Protein AF-Q46208-F1 (afdb_monomer)

Foldseek 3Di:
DPQFDDDPPDTDDDPLSCCCPVVVNNVVSVVVVVVCCCCVVPVVVVVVLQVQLVVCCVPPVDHSVVSSVVVVVVVCVQPVVDPVSVVVVCVVVVVVVVVVVVVVVVVVCVVPVVCVVVVVVCVVVVD

pLDDT: mean 87.68, std 10.66, range [52.97, 97.81]

Structure (mmCIF, N/CA/C/O backbone):
data_AF-Q46208-F1
#
_entry.id   AF-Q46208-F1
#
loop_
_atom_site.group_PDB
_atom_site.id
_atom_site.type_symbol
_atom_site.label_atom_id
_atom_site.label_alt_id
_atom_site.label_comp_id
_atom_site.label_asym_id
_atom_site.label_entity_id
_atom_site.label_seq_id
_atom_site.pdbx_PDB_ins_code
_atom_site.Cartn_x
_atom_site.Cartn_y
_atom_site.Cartn_z
_atom_site.occupancy
_atom_site.B_iso_or_equiv
_atom_site.auth_seq_id
_atom_site.auth_comp_id
_atom_site.auth_asym_id
_atom_site.auth_atom_id
_atom_site.pdbx_PDB_model_num
ATOM 1 N N . GLN A 1 1 ? -17.034 -15.768 14.689 1.00 52.97 1 GLN A N 1
ATOM 2 C CA . GLN A 1 1 ? -18.199 -14.846 14.733 1.00 52.97 1 GLN A CA 1
ATOM 3 C C . GLN A 1 1 ? -18.668 -14.503 16.162 1.00 52.97 1 GLN A C 1
ATOM 5 O O . GLN A 1 1 ? -19.496 -13.618 16.311 1.00 52.97 1 GLN A O 1
ATOM 10 N N . ILE A 1 2 ? -18.102 -15.138 17.202 1.00 53.84 2 ILE A N 1
ATOM 11 C CA . ILE A 1 2 ? -18.644 -15.225 18.575 1.00 53.84 2 ILE A CA 1
ATOM 12 C C . ILE A 1 2 ? -18.469 -13.940 19.425 1.00 53.84 2 ILE A C 1
ATOM 14 O O . ILE A 1 2 ? -19.204 -13.743 20.381 1.00 53.84 2 ILE A O 1
ATOM 18 N N . TYR A 1 3 ? -17.572 -13.014 19.056 1.00 58.44 3 TYR A N 1
ATOM 19 C CA . TYR A 1 3 ? -17.302 -11.790 19.844 1.00 58.44 3 TYR A CA 1
ATOM 20 C C . TYR A 1 3 ? -17.573 -10.475 19.094 1.00 58.44 3 TYR A C 1
ATOM 22 O O . TYR A 1 3 ? -17.121 -9.408 19.513 1.00 58.44 3 TYR A O 1
ATOM 30 N N . LYS A 1 4 ? -18.296 -10.533 17.969 1.00 62.75 4 LYS A N 1
ATOM 31 C CA . LYS A 1 4 ? -18.734 -9.325 17.259 1.00 62.75 4 LYS A CA 1
ATOM 32 C C . LYS A 1 4 ? -19.911 -8.704 18.012 1.00 62.75 4 LYS A C 1
ATOM 34 O O . LYS A 1 4 ? -20.883 -9.389 18.310 1.00 62.75 4 LYS A O 1
ATOM 39 N N . THR A 1 5 ? -19.830 -7.412 18.308 1.00 67.31 5 THR A N 1
ATOM 40 C CA . THR A 1 5 ? -20.936 -6.652 18.903 1.00 67.31 5 THR A CA 1
ATOM 41 C C . THR A 1 5 ? -21.677 -5.935 17.786 1.00 67.31 5 THR A C 1
ATOM 43 O O . THR A 1 5 ? -21.048 -5.326 16.918 1.00 67.31 5 THR A O 1
ATOM 46 N N . LYS A 1 6 ? -23.006 -6.043 17.781 1.00 64.31 6 LYS A N 1
ATOM 47 C CA . LYS A 1 6 ? -23.853 -5.347 16.813 1.00 64.31 6 LYS A CA 1
ATOM 48 C C . LYS A 1 6 ? -23.819 -3.849 17.137 1.00 64.31 6 LYS A C 1
ATOM 50 O O . LYS A 1 6 ? -24.152 -3.462 18.253 1.00 64.31 6 LYS A O 1
ATOM 55 N N . ASP A 1 7 ? -23.353 -3.046 16.192 1.00 62.47 7 ASP A N 1
ATOM 56 C CA . ASP A 1 7 ? -23.438 -1.585 16.193 1.00 62.47 7 ASP A CA 1
ATOM 57 C C . ASP A 1 7 ? -24.533 -1.166 15.195 1.00 62.47 7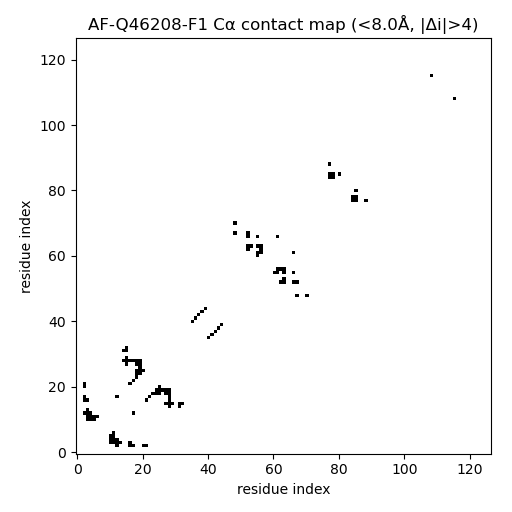 ASP A C 1
ATOM 59 O O . ASP A 1 7 ? -24.960 -1.988 14.380 1.00 62.47 7 ASP A O 1
ATOM 63 N N . LYS A 1 8 ? -25.025 0.076 15.280 1.00 58.12 8 LYS A N 1
ATOM 64 C CA . LYS A 1 8 ? -26.271 0.524 14.615 1.00 58.12 8 LYS A CA 1
ATOM 65 C C . LYS A 1 8 ? -26.385 0.134 13.132 1.00 58.12 8 LYS A C 1
ATOM 67 O O . LYS A 1 8 ? -27.452 -0.315 12.733 1.00 58.12 8 LYS A O 1
ATOM 72 N N . ASP A 1 9 ? -25.289 0.211 12.376 1.00 58.75 9 ASP A N 1
ATOM 73 C CA . ASP A 1 9 ? -25.245 -0.124 10.942 1.00 58.75 9 ASP A CA 1
ATOM 74 C C . ASP A 1 9 ? -24.172 -1.173 10.577 1.00 58.75 9 ASP A C 1
ATOM 76 O O . ASP A 1 9 ? -23.970 -1.490 9.405 1.00 58.75 9 ASP A O 1
ATOM 80 N N . SER A 1 10 ? -23.428 -1.718 11.550 1.00 58.94 10 SER A N 1
ATOM 81 C CA . SER A 1 10 ? -22.293 -2.614 11.269 1.00 58.94 10 SER A CA 1
ATOM 82 C C . SER A 1 10 ? -21.928 -3.506 12.461 1.00 58.94 10 SER A C 1
ATOM 84 O O . SER A 1 10 ? -22.319 -3.267 13.597 1.00 58.94 10 SER A O 1
ATOM 86 N N . PHE A 1 11 ? -21.176 -4.581 12.224 1.00 64.44 11 PHE A N 1
ATOM 87 C CA . PHE A 1 11 ? -20.640 -5.406 13.305 1.00 64.44 11 PHE A CA 1
ATOM 88 C C . PHE A 1 11 ? -19.237 -4.935 13.687 1.00 64.44 11 PHE A C 1
ATOM 90 O O . PHE A 1 11 ? -18.293 -5.082 12.909 1.00 64.44 11 PHE A O 1
ATOM 97 N N . ARG A 1 12 ? -19.073 -4.460 14.926 1.00 66.00 12 ARG A N 1
ATOM 98 C CA . AR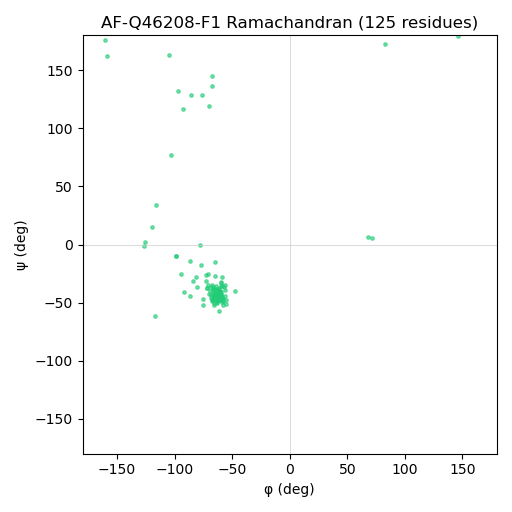G A 1 12 ? -17.760 -4.143 15.499 1.00 66.00 12 ARG A CA 1
ATOM 99 C C . ARG A 1 12 ? -17.140 -5.394 16.109 1.00 66.00 12 ARG A C 1
ATOM 101 O O . ARG A 1 12 ? -17.757 -6.089 16.915 1.00 66.00 12 ARG A O 1
ATOM 108 N N . GLY A 1 13 ? -15.907 -5.690 15.730 1.00 67.00 13 GLY A N 1
ATOM 10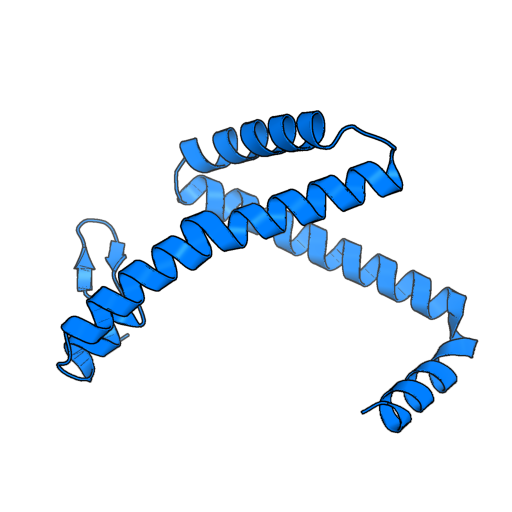9 C CA . GLY A 1 13 ? -15.130 -6.793 16.282 1.00 67.00 13 GLY A CA 1
ATOM 110 C C . GLY A 1 13 ? -13.646 -6.589 16.015 1.00 67.00 13 GLY A C 1
ATOM 111 O O . GLY A 1 13 ? -13.259 -5.633 15.351 1.00 67.00 13 GLY A O 1
ATOM 112 N N . GLY A 1 14 ? -12.816 -7.482 16.541 1.00 78.00 14 GLY A N 1
ATOM 113 C CA . GLY A 1 14 ? -11.369 -7.432 16.352 1.00 78.00 14 GLY A CA 1
ATOM 114 C C . GLY A 1 14 ? -10.610 -7.939 17.575 1.00 78.00 14 GLY A C 1
ATOM 115 O O . GLY A 1 14 ? -11.234 -8.296 18.578 1.00 78.00 14 GLY A O 1
ATOM 116 N N . PRO A 1 15 ? -9.270 -7.946 17.515 1.00 75.81 15 PRO A N 1
ATOM 117 C CA . PRO A 1 15 ? -8.425 -8.462 18.590 1.00 75.81 15 PRO A CA 1
ATOM 118 C C . PRO A 1 15 ? -8.676 -7.773 19.933 1.00 75.81 15 PRO A C 1
ATOM 120 O O . PRO A 1 15 ? -8.741 -8.448 20.954 1.00 75.81 15 PRO A O 1
ATOM 123 N N . ALA A 1 16 ? -8.952 -6.465 19.927 1.00 79.44 16 ALA A N 1
ATOM 124 C CA . ALA A 1 16 ? -9.323 -5.727 21.134 1.00 79.44 16 ALA A CA 1
ATOM 125 C C . ALA A 1 16 ? -10.597 -6.272 21.811 1.00 79.44 16 ALA A C 1
ATOM 127 O O . ALA A 1 16 ? -10.630 -6.427 23.029 1.00 79.44 16 ALA A O 1
ATOM 128 N N . TYR A 1 17 ? -11.616 -6.638 21.024 1.00 77.44 17 TYR A N 1
ATOM 129 C CA . TYR A 1 17 ? -12.853 -7.234 21.541 1.00 77.44 17 TYR A CA 1
ATOM 130 C C . TYR A 1 17 ? -12.646 -8.679 22.007 1.00 77.44 17 TYR A C 1
ATOM 132 O O . TYR A 1 17 ? -13.294 -9.097 22.964 1.00 77.44 17 TYR A O 1
ATOM 140 N N . TYR A 1 18 ? -11.735 -9.437 21.385 1.00 78.12 18 TYR A N 1
ATOM 141 C CA . TYR A 1 18 ? -11.344 -10.763 21.880 1.00 78.12 18 TYR A CA 1
ATOM 142 C C . TYR A 1 18 ? -10.603 -10.668 23.222 1.00 78.12 18 TYR A C 1
ATOM 144 O O . TYR A 1 18 ? -10.854 -11.466 24.121 1.00 78.12 18 TYR A O 1
ATOM 152 N N . MET A 1 19 ? -9.742 -9.664 23.394 1.00 80.75 19 MET A N 1
ATOM 153 C CA . MET A 1 19 ? -9.023 -9.429 24.650 1.00 80.75 19 MET A CA 1
ATOM 154 C C . MET A 1 19 ? -9.957 -8.979 25.780 1.00 80.75 19 MET A C 1
ATOM 156 O O . MET A 1 19 ? -9.792 -9.405 26.922 1.00 80.75 19 MET A O 1
ATOM 160 N N . GLU A 1 20 ? -10.977 -8.178 25.465 1.00 79.38 20 GLU A N 1
ATOM 161 C CA . GLU A 1 20 ? -11.984 -7.759 26.441 1.00 79.38 20 GLU A CA 1
ATOM 162 C C . GLU A 1 20 ? -12.987 -8.877 26.773 1.00 79.38 20 GLU A C 1
ATOM 164 O O . GLU A 1 20 ? -13.179 -9.185 27.945 1.00 79.38 20 GLU A O 1
ATOM 169 N N . LYS A 1 21 ? -13.613 -9.505 25.767 1.00 76.94 21 LYS A N 1
ATOM 170 C CA . LYS A 1 21 ? -14.732 -10.450 25.966 1.00 76.94 21 LYS A CA 1
ATOM 171 C C . LYS A 1 21 ? -14.325 -11.923 26.037 1.00 76.94 21 LYS A C 1
ATOM 173 O O . LYS A 1 21 ? -15.064 -12.716 26.606 1.00 76.94 21 LYS A O 1
ATOM 178 N N . GLY A 1 22 ? -13.199 -12.304 25.437 1.00 77.94 22 GLY A N 1
ATOM 179 C CA . GLY A 1 22 ? -12.686 -13.679 25.460 1.00 77.94 22 GLY A CA 1
ATOM 180 C C . GLY A 1 22 ? -11.724 -13.937 26.620 1.00 77.94 22 GLY A C 1
ATOM 181 O O . GLY A 1 22 ? -11.812 -14.971 27.267 1.00 77.94 22 GLY A O 1
ATOM 182 N N . LEU A 1 23 ? -10.835 -12.980 26.908 1.00 81.00 23 LEU A N 1
ATOM 183 C CA . LEU A 1 23 ? -9.829 -13.078 27.979 1.00 81.00 23 LEU A CA 1
ATOM 184 C C . LEU A 1 23 ? -10.228 -12.348 29.275 1.00 81.00 23 LEU A C 1
ATOM 186 O O . LEU A 1 23 ? -9.518 -12.462 30.271 1.00 81.00 23 LEU A O 1
ATOM 190 N N . GLY A 1 24 ? -11.305 -11.553 29.265 1.00 80.69 24 GLY A N 1
ATOM 191 C CA . GLY A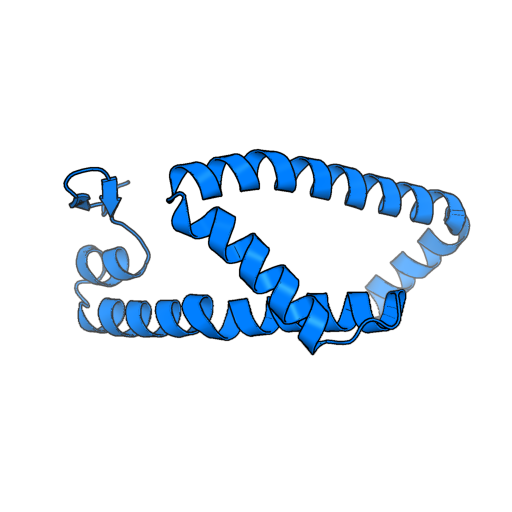 1 24 ? -11.724 -10.728 30.408 1.00 80.69 24 GLY A CA 1
ATOM 192 C C . GLY A 1 24 ? -10.774 -9.566 30.736 1.00 80.69 24 GLY A C 1
ATOM 193 O O . GLY A 1 24 ? -10.948 -8.885 31.744 1.00 80.69 24 GLY A O 1
ATOM 194 N N . LYS A 1 25 ? -9.752 -9.312 29.906 1.00 85.88 25 LYS A N 1
ATOM 195 C CA . LYS A 1 25 ? -8.694 -8.322 30.161 1.00 85.88 25 LYS A CA 1
ATOM 196 C C . LYS A 1 25 ? -8.923 -7.054 29.347 1.00 85.88 25 LYS A C 1
ATOM 198 O O . LYS A 1 25 ? -8.233 -6.787 28.363 1.00 85.88 25 LYS A O 1
ATOM 203 N N . ARG A 1 26 ? -9.865 -6.222 29.802 1.00 82.75 26 ARG A N 1
ATOM 204 C CA . ARG A 1 26 ? -10.223 -4.951 29.145 1.00 82.75 26 ARG A CA 1
ATOM 205 C C . ARG A 1 26 ? -9.038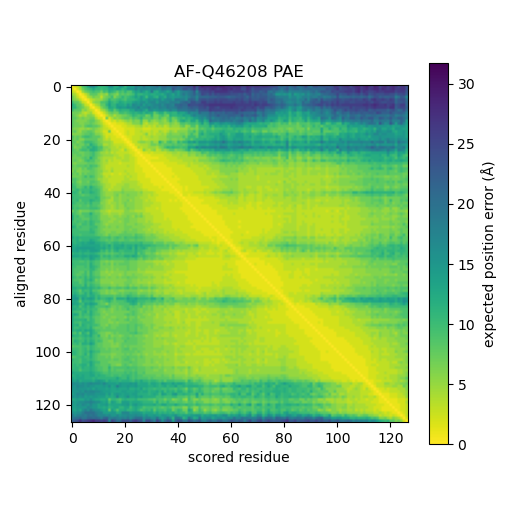 -3.996 28.956 1.00 82.75 26 ARG A C 1
ATOM 207 O O . ARG A 1 26 ? -8.972 -3.354 27.911 1.00 82.75 26 ARG A O 1
ATOM 214 N N . TRP A 1 27 ? -8.068 -3.941 29.884 1.00 88.06 27 TRP A N 1
ATOM 215 C CA . TRP A 1 27 ? -6.875 -3.092 29.694 1.00 88.06 27 TRP A CA 1
ATOM 216 C C . TRP A 1 27 ? -6.151 -3.446 28.397 1.00 88.06 27 TRP A C 1
ATOM 218 O O . TRP A 1 27 ? -5.651 -2.563 27.705 1.00 88.06 27 TRP A O 1
ATOM 228 N N . LEU A 1 28 ? -6.065 -4.743 28.072 1.00 86.06 28 LEU A N 1
ATOM 229 C CA . LEU A 1 28 ? -5.230 -5.228 26.975 1.00 86.06 28 LEU A CA 1
ATOM 230 C C . LEU A 1 28 ? -5.857 -4.834 25.642 1.00 86.06 28 LEU A C 1
ATOM 232 O O . LEU A 1 28 ? -5.151 -4.389 24.742 1.00 86.06 28 LEU A O 1
ATOM 236 N N . GLY A 1 29 ? -7.190 -4.879 25.569 1.00 85.62 29 GLY A N 1
ATOM 237 C CA . GLY A 1 29 ? -7.942 -4.344 24.441 1.00 85.62 29 GLY A CA 1
ATOM 238 C C . GLY A 1 29 ? -7.768 -2.832 24.259 1.00 85.62 29 GLY A C 1
ATOM 239 O O . GLY A 1 29 ? -7.644 -2.381 23.120 1.00 85.62 29 GLY A O 1
ATOM 240 N N . ILE A 1 30 ? -7.695 -2.050 25.345 1.00 87.69 30 ILE A N 1
ATOM 241 C CA . ILE A 1 30 ? -7.450 -0.596 25.277 1.00 87.69 30 ILE A CA 1
ATOM 242 C C . ILE A 1 30 ? -6.045 -0.311 24.738 1.00 87.69 30 ILE A C 1
ATOM 244 O O . ILE A 1 30 ? -5.910 0.416 23.755 1.00 87.69 30 ILE A O 1
ATOM 248 N N . ILE A 1 31 ? -5.011 -0.922 25.327 1.00 91.19 31 ILE A N 1
ATOM 249 C CA . ILE A 1 31 ? -3.619 -0.755 24.880 1.00 91.19 31 ILE A CA 1
ATOM 250 C C . ILE A 1 31 ? -3.483 -1.170 23.413 1.00 91.19 31 ILE A C 1
ATOM 252 O O . ILE A 1 31 ? -2.935 -0.421 22.607 1.00 91.19 31 ILE A O 1
ATOM 256 N N . PHE A 1 32 ? -4.043 -2.322 23.039 1.00 89.50 32 PHE A N 1
ATOM 257 C CA . PHE A 1 32 ? -4.021 -2.801 21.661 1.00 89.50 32 PHE A CA 1
ATOM 258 C C . PHE A 1 32 ? -4.710 -1.829 20.696 1.00 89.50 32 PHE A C 1
ATOM 260 O O . PHE A 1 32 ? -4.188 -1.562 19.618 1.00 89.50 32 PHE A O 1
ATOM 267 N N . SER A 1 33 ? -5.859 -1.266 21.080 1.00 89.56 33 SER A N 1
ATOM 268 C CA . SER A 1 33 ? -6.591 -0.305 20.245 1.00 89.56 33 SER A CA 1
ATOM 269 C C . SER A 1 33 ? -5.806 0.992 20.040 1.00 89.56 33 SER A C 1
ATOM 271 O 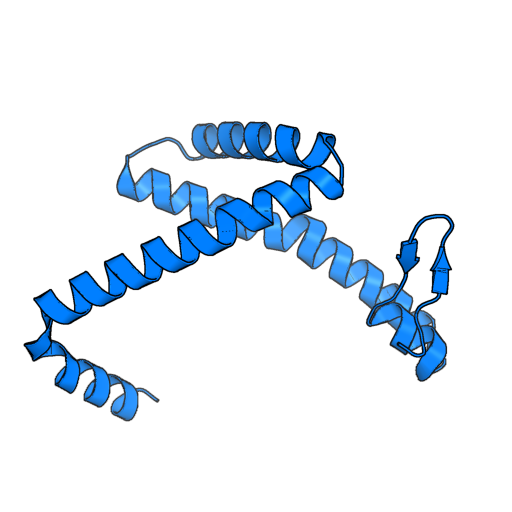O . SER A 1 33 ? -5.800 1.535 18.938 1.00 89.56 33 SER A O 1
ATOM 273 N N . ILE A 1 34 ? -5.103 1.474 21.068 1.00 92.12 34 ILE A N 1
ATOM 274 C CA . ILE A 1 34 ? -4.226 2.647 20.954 1.00 92.12 34 ILE A CA 1
ATOM 275 C C . ILE A 1 34 ? -3.054 2.332 20.019 1.00 92.12 34 ILE A C 1
ATOM 277 O O . ILE A 1 34 ? -2.815 3.068 19.062 1.00 92.12 34 ILE A O 1
ATOM 281 N N . LEU A 1 35 ? -2.368 1.209 20.245 1.00 92.56 35 LEU A N 1
ATOM 282 C CA . LEU A 1 35 ? -1.222 0.795 19.436 1.00 92.56 35 LEU A CA 1
ATOM 283 C C . LEU A 1 35 ? -1.595 0.592 17.968 1.00 92.56 35 LEU A C 1
ATOM 285 O O . LEU A 1 35 ? -0.893 1.095 17.097 1.00 92.56 35 LEU A O 1
ATOM 289 N N . ILE A 1 36 ? -2.704 -0.095 17.674 1.00 91.56 36 ILE A N 1
ATOM 290 C CA . ILE A 1 36 ? -3.126 -0.337 16.290 1.00 91.56 36 ILE A CA 1
ATOM 291 C C . ILE A 1 36 ? -3.550 0.964 15.599 1.00 91.56 36 ILE A C 1
ATOM 293 O O . ILE A 1 36 ? -3.250 1.148 14.422 1.00 91.56 36 ILE A O 1
ATOM 297 N N . THR A 1 37 ? -4.168 1.894 16.335 1.00 91.31 37 THR A N 1
ATOM 298 C CA . THR A 1 37 ? -4.535 3.217 15.810 1.00 91.31 37 THR A CA 1
ATOM 299 C C . THR A 1 37 ? -3.292 4.032 15.468 1.00 91.31 37 THR A C 1
ATOM 301 O O . THR A 1 37 ? -3.233 4.616 14.392 1.00 91.31 37 THR A O 1
ATOM 304 N N . ILE A 1 38 ? -2.268 4.042 16.326 1.00 93.69 38 ILE A N 1
ATOM 305 C CA . ILE A 1 38 ? -1.006 4.743 16.042 1.00 93.69 38 ILE A CA 1
ATOM 306 C C . ILE A 1 38 ? -0.266 4.071 14.880 1.00 93.69 38 ILE A C 1
ATOM 308 O O . ILE A 1 38 ? 0.162 4.735 13.935 1.00 93.69 38 ILE A O 1
ATOM 312 N N . CYS A 1 39 ? -0.145 2.745 14.935 1.00 93.06 39 CYS A N 1
ATOM 313 C CA . CYS A 1 39 ? 0.589 1.956 13.959 1.00 93.06 39 CYS A CA 1
ATOM 314 C C . CYS A 1 39 ? -0.012 2.101 12.557 1.00 93.06 39 CYS A C 1
ATOM 316 O O . CYS A 1 39 ? 0.680 2.551 11.650 1.00 93.06 39 CYS A O 1
ATOM 318 N N . PHE A 1 40 ? -1.297 1.791 12.377 1.00 89.31 40 PHE A N 1
ATOM 319 C CA . PHE A 1 40 ? -1.931 1.840 11.058 1.00 89.31 40 PHE A CA 1
ATOM 320 C C . PHE A 1 40 ? -2.418 3.232 10.675 1.00 89.31 40 PHE A C 1
ATOM 322 O O . PHE A 1 40 ? -2.407 3.565 9.495 1.00 89.31 40 PHE A O 1
ATOM 329 N N . GLY A 1 41 ? -2.829 4.055 11.642 1.00 88.50 41 GLY A N 1
ATOM 330 C CA . GLY A 1 41 ? -3.294 5.413 11.368 1.00 88.50 41 GLY A CA 1
ATOM 331 C C . GLY A 1 41 ? -2.168 6.332 10.904 1.00 88.50 41 GLY A C 1
ATOM 332 O O . GLY A 1 41 ? -2.365 7.093 9.960 1.00 88.50 41 GLY A O 1
ATOM 333 N N . PHE A 1 42 ? -0.978 6.223 11.505 1.00 89.56 42 PHE A N 1
ATOM 334 C CA . PHE A 1 42 ? 0.126 7.148 11.238 1.00 89.56 42 PHE A CA 1
ATOM 335 C C . PHE A 1 42 ? 1.337 6.455 10.626 1.00 89.56 42 PHE A C 1
ATOM 337 O O . PHE A 1 42 ? 1.719 6.773 9.501 1.00 89.56 42 PHE A O 1
ATOM 344 N N . VAL A 1 43 ? 1.939 5.506 11.348 1.00 92.44 43 VAL A N 1
ATOM 345 C CA . VAL A 1 43 ? 3.262 4.965 10.992 1.00 92.44 43 VAL A CA 1
ATOM 346 C C . VAL A 1 43 ? 3.219 4.251 9.644 1.00 92.44 43 VAL A C 1
ATOM 348 O O . VAL A 1 43 ? 4.022 4.541 8.760 1.00 92.44 43 VAL A O 1
ATOM 351 N N . PHE A 1 44 ? 2.249 3.362 9.457 1.00 92.12 44 PHE A N 1
ATOM 352 C CA . PHE A 1 44 ? 2.143 2.558 8.247 1.00 92.12 44 PHE A CA 1
ATOM 353 C C . PHE A 1 44 ? 1.847 3.430 7.021 1.00 92.12 44 PHE A C 1
ATOM 355 O O . PHE A 1 44 ? 2.514 3.301 6.000 1.00 92.12 44 PHE A O 1
ATOM 362 N N . ASN A 1 45 ? 0.920 4.385 7.140 1.00 91.00 45 ASN A N 1
ATOM 363 C CA . ASN A 1 45 ? 0.611 5.324 6.058 1.00 91.00 45 ASN A CA 1
ATOM 364 C C . ASN A 1 45 ? 1.819 6.189 5.675 1.00 91.00 45 ASN A C 1
ATOM 366 O O . ASN A 1 45 ? 2.073 6.391 4.488 1.00 91.00 45 ASN A O 1
ATOM 370 N N . ALA A 1 46 ? 2.587 6.666 6.659 1.00 91.69 46 ALA A N 1
ATOM 371 C CA . ALA A 1 46 ? 3.783 7.465 6.409 1.00 91.69 46 ALA A CA 1
ATOM 372 C C . ALA A 1 46 ? 4.861 6.667 5.660 1.00 91.69 46 ALA A C 1
ATOM 374 O O . ALA A 1 46 ? 5.436 7.174 4.696 1.00 91.69 46 ALA A O 1
ATOM 375 N N . VAL A 1 47 ? 5.096 5.411 6.058 1.00 94.19 47 VAL A N 1
ATOM 376 C CA . VAL A 1 47 ? 6.047 4.522 5.374 1.00 94.19 47 VAL A CA 1
ATOM 377 C C . VAL A 1 47 ? 5.602 4.267 3.933 1.00 94.19 47 VAL A C 1
ATOM 379 O O . VAL A 1 47 ? 6.400 4.451 3.019 1.00 94.19 47 VAL A O 1
ATOM 382 N N . GLN A 1 48 ? 4.320 3.962 3.704 1.00 94.19 48 GLN A N 1
ATOM 383 C CA . GLN A 1 48 ? 3.807 3.704 2.354 1.00 94.19 48 GLN A CA 1
ATOM 384 C C . GLN A 1 48 ? 3.895 4.935 1.441 1.00 94.19 48 GLN A C 1
ATOM 386 O O . GLN A 1 48 ? 4.349 4.833 0.300 1.00 94.19 48 GLN A O 1
ATOM 391 N N . ALA A 1 49 ? 3.529 6.119 1.941 1.00 93.56 49 ALA A N 1
ATOM 392 C CA . ALA A 1 49 ? 3.657 7.363 1.184 1.00 93.56 49 ALA A CA 1
ATOM 393 C C . ALA A 1 49 ? 5.126 7.703 0.867 1.00 93.56 49 ALA A C 1
ATOM 395 O O . ALA A 1 49 ? 5.430 8.213 -0.218 1.00 93.56 49 ALA A O 1
ATOM 396 N N . ASN A 1 50 ? 6.048 7.394 1.786 1.00 94.94 50 ASN A N 1
ATOM 397 C CA . ASN A 1 50 ? 7.477 7.587 1.573 1.00 94.94 50 ASN A CA 1
ATOM 398 C C . ASN A 1 50 ? 8.020 6.649 0.490 1.00 94.94 50 ASN A C 1
ATOM 400 O O . ASN A 1 50 ? 8.651 7.130 -0.449 1.00 94.94 50 ASN A O 1
ATOM 404 N N . THR A 1 51 ? 7.715 5.350 0.561 1.00 95.12 51 THR A N 1
ATOM 405 C CA . THR A 1 51 ? 8.134 4.361 -0.442 1.00 95.12 51 THR A CA 1
ATOM 406 C C . THR A 1 51 ? 7.664 4.744 -1.845 1.00 95.12 51 THR A C 1
ATOM 408 O O . THR A 1 51 ? 8.466 4.725 -2.779 1.00 95.12 51 THR A O 1
ATOM 411 N N . VAL A 1 52 ? 6.406 5.178 -1.998 1.00 94.25 52 VAL A N 1
ATOM 412 C CA . VAL A 1 52 ? 5.882 5.669 -3.287 1.00 94.25 52 VAL A CA 1
ATOM 413 C C . VAL A 1 52 ? 6.661 6.898 -3.755 1.0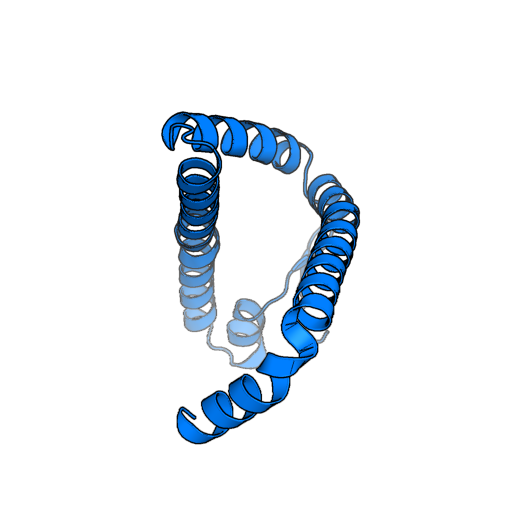0 94.25 52 VAL A C 1
ATOM 415 O O . VAL A 1 52 ? 7.111 6.954 -4.897 1.00 94.25 52 VAL A O 1
ATOM 418 N N . SER A 1 53 ? 6.881 7.869 -2.869 1.00 95.06 53 SER A N 1
ATOM 419 C CA . SER A 1 53 ? 7.603 9.098 -3.216 1.00 95.06 53 SER A CA 1
ATOM 420 C C . SER A 1 53 ? 9.051 8.833 -3.636 1.00 95.06 53 SER A C 1
ATOM 422 O O . SER A 1 53 ? 9.543 9.467 -4.567 1.00 95.06 53 SER A O 1
ATOM 424 N N . VAL A 1 54 ? 9.737 7.894 -2.978 1.00 95.81 54 VAL A N 1
ATOM 425 C CA . VAL A 1 54 ? 11.096 7.470 -3.344 1.00 95.81 54 VAL A CA 1
ATOM 426 C C . VAL A 1 54 ? 11.092 6.772 -4.701 1.00 95.81 54 VAL A C 1
ATOM 428 O O . VAL A 1 54 ? 11.882 7.151 -5.558 1.00 95.81 54 VAL A O 1
ATOM 431 N N . ALA A 1 55 ? 10.175 5.829 -4.935 1.00 94.38 55 ALA A N 1
ATOM 432 C CA . ALA A 1 55 ? 10.091 5.106 -6.202 1.00 94.38 55 ALA A CA 1
ATOM 433 C C . ALA A 1 55 ? 9.880 6.050 -7.397 1.00 94.38 55 ALA A C 1
ATOM 435 O O . ALA A 1 55 ? 10.590 5.953 -8.396 1.00 94.38 55 ALA A O 1
ATOM 436 N N . PHE A 1 56 ? 8.962 7.015 -7.283 1.00 94.81 56 PHE A N 1
ATOM 437 C CA . PHE A 1 56 ? 8.710 7.993 -8.347 1.00 94.81 56 PHE A CA 1
ATOM 438 C C . PHE A 1 56 ? 9.850 9.003 -8.514 1.00 94.81 56 PHE A C 1
ATOM 440 O O . PHE A 1 56 ? 10.151 9.407 -9.637 1.00 94.81 56 PHE A O 1
ATOM 447 N N . ASN A 1 57 ? 10.507 9.402 -7.423 1.00 95.38 57 ASN A N 1
ATOM 448 C CA . ASN A 1 57 ? 11.685 10.259 -7.495 1.00 95.38 57 ASN A CA 1
ATOM 449 C C . ASN A 1 57 ? 12.852 9.549 -8.202 1.00 95.38 57 ASN A C 1
ATOM 451 O O . ASN A 1 57 ? 13.490 10.154 -9.054 1.00 95.38 57 ASN A O 1
ATOM 455 N N . SER A 1 58 ? 13.090 8.268 -7.912 1.00 94.38 58 SER A N 1
ATOM 456 C CA . SER A 1 58 ? 14.144 7.478 -8.557 1.00 94.38 58 SER A CA 1
ATOM 457 C C . SER A 1 58 ? 13.830 7.124 -10.013 1.00 94.38 58 SER A C 1
ATOM 459 O O . SER A 1 58 ? 14.737 7.131 -10.837 1.00 94.38 58 SER A O 1
ATOM 461 N N . ALA A 1 59 ? 12.570 6.831 -10.344 1.00 94.75 59 ALA A N 1
ATOM 462 C CA . ALA A 1 59 ? 12.177 6.442 -11.700 1.00 94.75 59 ALA A CA 1
ATOM 463 C C . ALA A 1 59 ? 11.998 7.637 -12.653 1.00 94.75 59 ALA A C 1
ATOM 465 O O . ALA A 1 59 ? 12.323 7.532 -13.832 1.00 94.75 59 ALA A O 1
ATOM 466 N N . PHE A 1 60 ? 11.478 8.766 -12.155 1.00 93.62 60 PHE A N 1
ATOM 467 C CA . PHE A 1 60 ? 11.060 9.904 -12.987 1.00 93.62 60 PHE A CA 1
ATOM 468 C C . PHE A 1 60 ? 11.689 11.247 -12.581 1.00 93.62 60 PHE A C 1
ATOM 470 O O . PHE A 1 60 ? 11.387 12.267 -13.194 1.00 93.62 60 PHE A O 1
ATOM 477 N N . GLY A 1 61 ? 12.520 11.298 -11.533 1.00 92.31 61 GLY A N 1
ATOM 478 C CA . GLY A 1 61 ? 13.152 12.539 -11.059 1.00 92.31 61 GLY A CA 1
ATOM 479 C C . GLY A 1 61 ? 12.203 13.531 -10.370 1.00 92.31 61 GLY A C 1
ATOM 480 O O . GLY A 1 61 ? 12.610 14.638 -10.024 1.00 92.31 61 GLY A O 1
ATOM 481 N N . LEU A 1 62 ? 10.937 13.163 -10.151 1.00 91.38 62 LEU A N 1
ATOM 482 C CA . LEU A 1 62 ? 9.916 14.045 -9.576 1.00 91.38 62 LEU A CA 1
ATOM 483 C C . LEU A 1 62 ? 10.201 14.381 -8.107 1.00 91.38 62 LEU A C 1
ATOM 485 O O . LEU A 1 62 ? 10.680 13.540 -7.345 1.00 91.38 62 LEU A O 1
ATOM 489 N N . SER A 1 63 ? 9.875 15.605 -7.678 1.00 94.06 63 SER A N 1
ATOM 490 C CA . SER A 1 63 ? 10.094 16.015 -6.288 1.00 94.06 63 SER A CA 1
ATOM 491 C C . SER A 1 63 ? 9.171 15.250 -5.332 1.00 94.06 63 SER A C 1
ATOM 493 O O . SER A 1 63 ? 7.972 15.086 -5.573 1.00 94.06 63 SER A O 1
ATOM 495 N N . ARG A 1 64 ? 9.727 14.800 -4.201 1.00 91.81 64 ARG A N 1
ATOM 496 C CA . ARG A 1 64 ? 8.983 14.019 -3.195 1.00 91.81 64 ARG A CA 1
ATOM 497 C C . ARG A 1 64 ? 7.782 14.787 -2.632 1.00 91.81 64 ARG A C 1
ATOM 499 O O . ARG A 1 64 ? 6.736 14.194 -2.396 1.00 91.81 64 ARG A O 1
ATOM 506 N N . GLY A 1 65 ? 7.915 16.106 -2.473 1.00 91.75 65 GLY A N 1
ATOM 507 C CA . GLY A 1 65 ? 6.824 16.975 -2.024 1.00 91.75 65 GLY A CA 1
ATOM 508 C C . GLY A 1 65 ? 5.655 17.020 -3.012 1.00 91.75 65 GLY A C 1
ATOM 509 O O . GLY A 1 65 ? 4.507 16.904 -2.593 1.00 91.75 65 GLY A O 1
ATOM 510 N N . ALA A 1 66 ? 5.931 17.109 -4.319 1.00 92.75 66 ALA A N 1
ATOM 511 C CA . ALA A 1 66 ? 4.883 17.105 -5.339 1.00 92.75 66 ALA A CA 1
ATOM 512 C C . ALA A 1 66 ? 4.129 15.767 -5.377 1.00 92.75 66 ALA A C 1
ATOM 514 O O . ALA A 1 66 ? 2.899 15.759 -5.387 1.00 92.75 66 ALA A O 1
ATOM 515 N N . ILE A 1 67 ? 4.849 14.640 -5.319 1.00 95.56 67 ILE A N 1
ATOM 516 C CA . ILE A 1 67 ? 4.237 13.301 -5.270 1.00 95.56 67 ILE A CA 1
ATOM 517 C C . ILE A 1 67 ? 3.380 13.147 -4.008 1.00 95.56 67 ILE A C 1
ATOM 519 O O . ILE A 1 67 ? 2.256 12.658 -4.090 1.00 95.56 67 ILE A O 1
ATOM 523 N N . GLY A 1 68 ? 3.870 13.621 -2.859 1.00 93.94 68 GLY A N 1
ATOM 524 C CA . GLY A 1 68 ? 3.123 13.606 -1.602 1.00 93.94 68 GLY A CA 1
ATOM 525 C C . GLY A 1 68 ? 1.811 14.394 -1.671 1.00 93.94 68 GLY A C 1
ATOM 526 O O . GLY A 1 68 ? 0.783 13.892 -1.223 1.00 93.94 68 GLY A O 1
ATOM 527 N N . ILE A 1 69 ? 1.814 15.587 -2.280 1.00 95.00 69 ILE A N 1
ATOM 528 C CA . ILE A 1 69 ? 0.598 16.402 -2.463 1.00 95.00 69 ILE A CA 1
ATOM 529 C C . ILE A 1 69 ? -0.402 15.691 -3.379 1.00 95.00 69 ILE A C 1
ATOM 531 O O . ILE A 1 69 ? -1.581 15.594 -3.040 1.00 95.00 69 ILE A O 1
ATOM 535 N N . ILE A 1 70 ? 0.058 15.156 -4.513 1.00 94.94 70 ILE A N 1
ATOM 536 C CA . ILE A 1 70 ? -0.799 14.413 -5.447 1.00 94.94 70 ILE A CA 1
ATOM 537 C C . ILE A 1 70 ? -1.417 13.203 -4.739 1.00 94.94 70 ILE A C 1
ATOM 539 O O . ILE A 1 70 ? -2.632 13.002 -4.796 1.00 94.94 70 ILE A O 1
ATOM 543 N N . LEU A 1 71 ? -0.598 12.429 -4.021 1.00 94.56 71 LEU A N 1
ATOM 544 C CA . LEU A 1 71 ? -1.048 11.258 -3.279 1.00 94.56 71 LEU A CA 1
ATOM 545 C C . LEU A 1 71 ? -2.067 11.636 -2.198 1.00 94.56 71 LEU A C 1
ATOM 547 O O . LEU A 1 71 ? -3.078 10.949 -2.054 1.00 94.56 71 LEU A O 1
ATOM 551 N N . ALA A 1 72 ? -1.847 12.740 -1.480 1.00 94.19 72 ALA A N 1
ATOM 552 C CA . ALA A 1 72 ? -2.777 13.243 -0.475 1.00 94.19 72 ALA A CA 1
ATOM 553 C C . ALA A 1 72 ? -4.130 13.634 -1.087 1.00 94.19 72 ALA A C 1
ATOM 555 O O . ALA A 1 72 ? -5.165 13.235 -0.558 1.00 94.19 72 ALA A O 1
ATOM 556 N N . ILE A 1 73 ? -4.139 14.349 -2.218 1.00 95.62 73 ILE A N 1
ATOM 557 C CA . ILE A 1 73 ? -5.371 14.752 -2.915 1.00 95.62 73 ILE A CA 1
ATOM 558 C C . ILE A 1 73 ? -6.151 13.524 -3.394 1.00 95.62 73 ILE A C 1
ATOM 560 O O . ILE A 1 73 ? -7.342 13.400 -3.107 1.00 95.62 73 ILE A O 1
ATOM 564 N N . VAL A 1 74 ? -5.487 12.589 -4.080 1.00 93.06 74 VAL A N 1
ATOM 565 C CA . VAL A 1 74 ? -6.125 11.358 -4.575 1.00 93.06 74 VAL A CA 1
ATOM 566 C C . VAL A 1 74 ? -6.689 10.542 -3.413 1.00 93.06 74 VAL A C 1
ATOM 568 O O . VAL A 1 74 ? -7.842 10.113 -3.453 1.00 93.06 74 VAL A O 1
ATOM 571 N N . THR A 1 75 ? -5.911 10.379 -2.343 1.00 91.88 75 THR A N 1
ATOM 572 C CA . THR A 1 75 ? -6.338 9.634 -1.153 1.00 91.88 75 THR A CA 1
ATOM 573 C C . THR A 1 75 ? -7.525 10.310 -0.467 1.00 91.88 75 THR A C 1
ATOM 575 O O . THR A 1 75 ? -8.494 9.639 -0.115 1.00 91.88 75 THR A O 1
ATOM 578 N N . ALA A 1 76 ? -7.506 11.639 -0.334 1.00 93.00 76 ALA A N 1
ATOM 579 C CA . ALA A 1 76 ? -8.605 12.406 0.243 1.00 93.00 76 ALA A CA 1
ATOM 580 C C . ALA A 1 76 ? -9.909 12.216 -0.550 1.00 93.00 76 ALA A C 1
ATOM 582 O O . ALA A 1 76 ? -10.943 11.923 0.047 1.00 93.00 76 ALA A O 1
ATOM 583 N N . LEU A 1 77 ? -9.867 12.295 -1.885 1.00 92.25 77 LEU A N 1
ATOM 584 C CA . LEU A 1 77 ? -11.045 12.082 -2.740 1.00 92.25 77 LEU A CA 1
ATOM 585 C C . LEU A 1 77 ? -11.681 10.694 -2.547 1.00 92.25 77 LEU A C 1
ATOM 587 O O . LEU A 1 77 ? -12.909 10.552 -2.597 1.00 92.25 77 LEU A O 1
ATOM 591 N N . VAL A 1 78 ? -10.858 9.672 -2.303 1.00 91.25 78 VAL A N 1
ATOM 592 C CA . VAL A 1 78 ? -11.328 8.304 -2.046 1.00 91.25 78 VAL A CA 1
ATOM 593 C C . VAL A 1 78 ? -11.906 8.178 -0.632 1.00 91.25 78 VAL A C 1
ATOM 595 O O . VAL A 1 78 ? -13.013 7.659 -0.480 1.00 91.25 78 VAL A O 1
ATOM 598 N N . ILE A 1 79 ? -11.207 8.691 0.388 1.00 90.69 79 ILE A N 1
ATOM 599 C CA . ILE A 1 79 ? -11.602 8.572 1.803 1.00 90.69 79 ILE A CA 1
ATOM 600 C C . ILE A 1 79 ? -12.864 9.384 2.117 1.00 90.69 79 ILE A C 1
ATOM 602 O O . ILE A 1 79 ? -13.783 8.857 2.747 1.00 90.69 79 ILE A O 1
ATOM 606 N N . PHE A 1 80 ? -12.959 10.638 1.659 1.00 90.81 80 PHE A N 1
ATOM 607 C CA . PHE A 1 80 ? -14.132 11.488 1.917 1.00 90.81 80 PHE A CA 1
ATOM 608 C C . PHE A 1 80 ? -15.419 10.957 1.261 1.00 90.81 80 PHE A C 1
ATOM 610 O O . PHE A 1 80 ? -16.513 11.359 1.645 1.00 90.81 80 PHE A O 1
ATOM 617 N N . GLY A 1 81 ? -15.324 10.011 0.318 1.00 83.06 81 GLY A N 1
ATOM 618 C CA . GLY A 1 81 ? -16.479 9.292 -0.227 1.00 83.06 81 GLY A CA 1
ATOM 619 C C . GLY A 1 81 ? -17.034 8.168 0.657 1.00 83.06 81 GLY A C 1
ATOM 620 O O . GLY A 1 81 ? -17.995 7.511 0.255 1.00 83.06 81 GLY A O 1
ATOM 621 N N . GLY A 1 82 ? -16.443 7.924 1.830 1.00 87.50 82 GLY A N 1
ATOM 622 C CA . GLY A 1 82 ? -16.884 6.916 2.792 1.00 87.50 82 GLY A CA 1
ATOM 623 C C . GLY A 1 82 ? -16.389 5.493 2.500 1.00 87.50 82 GLY A C 1
ATOM 624 O O . GLY A 1 82 ? -15.812 5.197 1.453 1.00 87.50 82 GLY A O 1
ATOM 625 N N . ILE A 1 83 ? -16.647 4.579 3.444 1.00 85.69 83 ILE A N 1
ATOM 626 C CA . ILE A 1 83 ? -16.101 3.207 3.434 1.00 85.69 83 ILE A CA 1
ATOM 627 C C . ILE A 1 83 ? -16.499 2.398 2.186 1.00 85.69 83 ILE A C 1
ATOM 629 O O . ILE A 1 83 ? -15.702 1.613 1.678 1.00 85.69 83 ILE A O 1
ATOM 633 N N . HIS A 1 84 ? -17.700 2.632 1.645 1.00 86.69 84 HIS A N 1
ATOM 634 C CA . HIS A 1 84 ? -18.187 1.956 0.439 1.00 86.69 84 HIS A CA 1
ATOM 635 C C . HIS A 1 84 ? -17.381 2.343 -0.808 1.00 86.69 84 HIS A C 1
ATOM 637 O O . HIS A 1 84 ? -17.116 1.492 -1.656 1.00 86.69 84 HIS A O 1
ATOM 643 N N . ARG A 1 85 ? -16.952 3.611 -0.920 1.00 90.06 85 ARG A N 1
ATOM 644 C CA . ARG A 1 85 ? -16.109 4.060 -2.037 1.00 90.06 85 ARG A CA 1
ATOM 645 C C . ARG A 1 85 ? -14.707 3.477 -1.926 1.00 90.06 85 ARG A C 1
ATOM 647 O O . ARG A 1 85 ? -14.196 2.991 -2.928 1.00 90.06 85 ARG A O 1
ATOM 654 N N . VAL A 1 86 ? -14.128 3.467 -0.723 1.00 91.06 86 VAL A N 1
ATOM 655 C CA . VAL A 1 86 ? -12.822 2.836 -0.466 1.00 91.06 86 VAL A CA 1
ATOM 656 C C . VAL A 1 86 ? -12.850 1.372 -0.906 1.00 91.06 86 VAL A C 1
ATOM 658 O O . VAL A 1 86 ? -12.014 0.969 -1.707 1.00 91.06 86 VAL A O 1
ATOM 661 N N . ALA A 1 87 ? -13.856 0.609 -0.466 1.00 91.06 87 ALA A N 1
ATOM 662 C CA . ALA A 1 87 ? -14.002 -0.796 -0.836 1.00 91.06 87 ALA A CA 1
ATOM 663 C C . ALA A 1 87 ? -14.097 -0.994 -2.357 1.00 91.06 87 ALA A C 1
ATOM 665 O O . ALA A 1 87 ? -13.346 -1.791 -2.910 1.00 91.06 87 ALA A O 1
ATOM 666 N N . LYS A 1 88 ? -14.948 -0.220 -3.045 1.00 93.12 88 LYS A N 1
ATOM 667 C CA . LYS A 1 88 ? -15.136 -0.329 -4.501 1.00 93.12 88 LYS A CA 1
ATOM 668 C C . LYS A 1 88 ? -13.882 0.041 -5.298 1.00 93.12 88 LYS A C 1
ATOM 670 O O . LYS A 1 88 ? -13.582 -0.582 -6.310 1.00 93.12 88 LYS A O 1
ATOM 675 N N . VAL A 1 89 ? -13.145 1.057 -4.851 1.00 93.25 89 VAL A N 1
ATOM 676 C CA . VAL A 1 89 ? -11.878 1.456 -5.478 1.00 93.25 89 VAL A CA 1
ATOM 677 C C . VAL A 1 89 ? -10.823 0.368 -5.274 1.00 93.25 89 VAL A C 1
ATOM 679 O O . VAL A 1 89 ? -10.173 -0.036 -6.236 1.00 93.25 89 VAL A O 1
ATOM 682 N N . SER A 1 90 ? -10.683 -0.155 -4.054 1.00 92.62 90 SER A N 1
ATOM 683 C CA . SER A 1 90 ? -9.759 -1.255 -3.763 1.00 92.62 90 SER A CA 1
ATOM 684 C C . SER A 1 90 ? -10.098 -2.523 -4.545 1.00 92.62 90 SER A C 1
ATOM 686 O O . SER A 1 90 ? -9.189 -3.157 -5.069 1.00 92.62 90 SER A O 1
ATOM 688 N N . GLU A 1 91 ? -11.378 -2.867 -4.686 1.00 95.00 91 GLU A N 1
ATOM 689 C CA . GLU A 1 91 ? -11.829 -4.044 -5.440 1.00 95.00 91 GLU A CA 1
ATOM 690 C C . GLU A 1 91 ? -11.403 -4.006 -6.911 1.00 95.00 91 GLU A C 1
ATOM 692 O O . GLU A 1 91 ? -11.118 -5.048 -7.485 1.00 95.00 91 GLU A O 1
ATOM 697 N N . ILE A 1 92 ? -11.305 -2.818 -7.513 1.00 94.62 92 ILE A N 1
ATOM 698 C CA . ILE A 1 92 ? -10.862 -2.659 -8.903 1.00 94.62 92 ILE A CA 1
ATOM 699 C C . ILE A 1 92 ? -9.333 -2.568 -8.987 1.00 94.62 92 ILE A C 1
ATOM 701 O O . ILE A 1 92 ? -8.716 -3.208 -9.835 1.00 94.62 92 ILE A O 1
ATOM 705 N N . ILE A 1 93 ? -8.699 -1.787 -8.107 1.00 93.94 93 ILE A N 1
ATOM 706 C CA . ILE A 1 93 ? -7.250 -1.540 -8.162 1.00 93.94 93 ILE A CA 1
ATOM 707 C C . ILE A 1 93 ? -6.447 -2.800 -7.824 1.00 93.94 93 ILE A C 1
ATOM 709 O O . ILE A 1 93 ? -5.460 -3.092 -8.497 1.00 93.94 93 ILE A O 1
ATOM 713 N N . VAL A 1 94 ? -6.854 -3.547 -6.794 1.00 94.88 94 VAL A N 1
ATOM 714 C CA . VAL A 1 94 ? -6.122 -4.728 -6.310 1.00 94.88 94 VAL A CA 1
ATOM 715 C C . VAL A 1 94 ? -5.935 -5.800 -7.394 1.00 94.88 94 VAL A C 1
ATOM 717 O O . VAL A 1 94 ? -4.788 -6.200 -7.604 1.00 94.88 94 VAL A O 1
ATOM 720 N N . PRO A 1 95 ? -6.975 -6.265 -8.117 1.00 95.44 95 PRO A N 1
ATOM 721 C CA . PRO A 1 95 ? -6.794 -7.286 -9.145 1.00 95.44 95 PRO A CA 1
ATOM 722 C C . 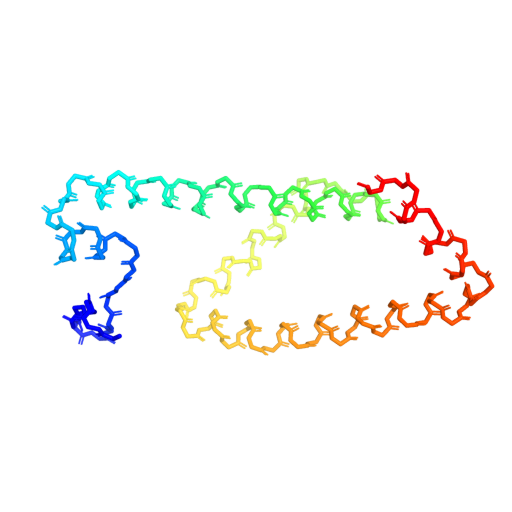PRO A 1 95 ? -5.975 -6.776 -10.331 1.00 95.44 95 PRO A C 1
ATOM 724 O O . PRO A 1 95 ? -5.123 -7.508 -10.825 1.00 95.44 95 PRO A O 1
ATOM 727 N N . ILE A 1 96 ? -6.166 -5.522 -10.757 1.00 97.12 96 ILE A N 1
ATOM 728 C CA . ILE A 1 96 ? -5.375 -4.931 -11.848 1.00 97.12 96 ILE A CA 1
ATOM 729 C C . ILE A 1 96 ? -3.888 -4.918 -11.477 1.00 97.12 96 ILE A C 1
ATOM 731 O O . ILE A 1 96 ? -3.049 -5.340 -12.271 1.00 97.12 96 ILE A O 1
ATOM 735 N N . LEU A 1 97 ? -3.563 -4.477 -10.258 1.00 94.69 97 LEU A N 1
ATOM 736 C CA . LEU A 1 97 ? -2.188 -4.426 -9.770 1.00 94.69 97 LEU A CA 1
ATOM 737 C C . LEU A 1 97 ? -1.582 -5.827 -9.656 1.00 94.69 97 LEU A C 1
ATOM 739 O O . LEU A 1 97 ? -0.456 -6.030 -10.100 1.00 94.69 97 LEU A O 1
ATOM 743 N N . ALA A 1 98 ? -2.328 -6.796 -9.119 1.00 95.25 98 ALA A N 1
ATOM 744 C CA . ALA A 1 98 ? -1.870 -8.179 -9.008 1.00 95.25 98 ALA A CA 1
ATOM 745 C C . ALA A 1 98 ? -1.562 -8.793 -10.382 1.00 95.25 98 ALA A C 1
ATOM 747 O O . ALA A 1 98 ? -0.489 -9.365 -10.571 1.00 95.25 98 ALA A O 1
ATOM 748 N N . VAL A 1 99 ? -2.467 -8.630 -11.353 1.00 97.12 99 VAL A N 1
ATOM 749 C CA . VAL A 1 99 ? -2.278 -9.141 -12.719 1.00 97.12 99 VAL A CA 1
ATOM 750 C C . VAL A 1 99 ? -1.069 -8.488 -13.376 1.00 97.12 99 VAL A C 1
ATOM 752 O O . VAL A 1 99 ? -0.221 -9.194 -13.915 1.00 97.12 99 VAL A O 1
ATOM 755 N N . LEU A 1 100 ? -0.950 -7.160 -13.300 1.00 96.88 100 LEU A N 1
ATOM 756 C CA . LEU A 1 100 ? 0.172 -6.439 -13.897 1.00 96.88 100 LEU A CA 1
ATOM 757 C C . LEU A 1 100 ? 1.509 -6.867 -13.280 1.00 96.88 100 LEU A C 1
ATOM 759 O O . LEU A 1 100 ? 2.473 -7.106 -14.004 1.00 96.88 100 LEU A O 1
ATOM 763 N N . TYR A 1 101 ? 1.558 -7.004 -11.954 1.00 95.06 101 TYR A N 1
ATOM 764 C CA . TYR A 1 101 ? 2.771 -7.394 -11.243 1.00 95.06 101 TYR A CA 1
ATOM 765 C C . TYR A 1 101 ? 3.212 -8.815 -11.608 1.00 95.06 101 TYR A C 1
ATOM 767 O O . TYR A 1 101 ? 4.377 -9.033 -11.936 1.00 95.06 101 TYR A O 1
ATOM 775 N N . ILE A 1 102 ? 2.276 -9.772 -11.622 1.00 96.75 102 ILE A N 1
ATOM 776 C CA . ILE A 1 102 ? 2.544 -11.160 -12.025 1.00 96.75 102 ILE A CA 1
ATOM 777 C C . ILE A 1 102 ? 2.993 -11.221 -13.485 1.00 96.75 102 ILE A C 1
ATOM 779 O O . ILE A 1 102 ? 3.950 -11.920 -13.802 1.00 96.75 102 ILE A O 1
ATOM 783 N N . LEU A 1 103 ? 2.337 -10.475 -14.373 1.00 97.81 103 LEU A N 1
ATOM 784 C CA . LEU A 1 103 ? 2.668 -10.460 -15.793 1.00 97.81 103 LEU A CA 1
ATOM 785 C C . LEU A 1 103 ? 4.095 -9.948 -16.017 1.00 97.81 103 LEU A C 1
ATOM 787 O O . LEU A 1 103 ? 4.872 -10.604 -16.707 1.00 97.81 103 LEU A O 1
ATOM 791 N N . ILE A 1 104 ? 4.468 -8.828 -15.391 1.00 96.75 104 ILE A N 1
ATOM 792 C CA . ILE A 1 104 ? 5.835 -8.295 -15.467 1.00 96.75 104 ILE A CA 1
ATOM 793 C C . ILE A 1 104 ? 6.836 -9.308 -14.901 1.00 96.75 104 ILE A C 1
ATOM 795 O O . ILE A 1 104 ? 7.859 -9.563 -15.533 1.00 96.75 104 ILE A O 1
ATOM 799 N N . ALA A 1 105 ? 6.538 -9.926 -13.755 1.00 95.06 105 ALA A N 1
ATOM 800 C CA . ALA A 1 105 ? 7.411 -10.931 -13.153 1.00 95.06 105 ALA A CA 1
ATOM 801 C C . ALA A 1 105 ? 7.631 -12.140 -14.079 1.00 95.06 105 ALA A C 1
ATOM 803 O O . ALA A 1 105 ? 8.767 -12.574 -14.257 1.00 95.06 105 ALA A O 1
ATOM 804 N N . ILE A 1 106 ? 6.571 -12.647 -14.716 1.00 96.00 106 ILE A N 1
ATOM 805 C CA . ILE A 1 106 ? 6.658 -13.751 -15.680 1.00 96.00 106 ILE A CA 1
ATOM 806 C C . ILE A 1 106 ? 7.494 -13.345 -16.896 1.00 96.00 106 ILE A C 1
ATOM 808 O O . ILE A 1 106 ? 8.350 -14.116 -17.319 1.00 96.00 106 ILE A O 1
ATOM 812 N N . ILE A 1 107 ? 7.296 -12.139 -17.437 1.00 96.19 107 ILE A N 1
ATOM 813 C CA . ILE A 1 107 ? 8.107 -11.637 -18.555 1.00 96.19 107 ILE A CA 1
ATOM 814 C C . ILE A 1 107 ? 9.587 -11.602 -18.168 1.00 96.19 107 ILE A C 1
ATOM 816 O O . ILE A 1 107 ? 10.421 -12.133 -18.897 1.00 96.19 107 ILE A O 1
ATOM 820 N N . VAL A 1 108 ? 9.921 -11.024 -17.011 1.00 94.81 108 VAL A N 1
ATOM 821 C CA . VAL A 1 108 ? 11.308 -10.951 -16.526 1.00 94.81 108 VAL A CA 1
ATOM 822 C C . VAL A 1 108 ? 11.901 -12.351 -16.339 1.00 94.81 108 VAL A C 1
ATOM 824 O O . VAL A 1 108 ? 13.052 -12.573 -16.714 1.00 94.81 108 VAL A O 1
ATOM 827 N N . LEU A 1 109 ? 11.118 -13.301 -15.824 1.00 93.12 109 LEU A N 1
ATOM 828 C CA . LEU A 1 109 ? 11.535 -14.687 -15.612 1.00 93.12 109 LEU A CA 1
ATOM 829 C C . LEU A 1 109 ? 11.801 -15.420 -16.933 1.00 93.12 109 LEU A C 1
ATOM 831 O O . LEU A 1 109 ? 12.809 -16.110 -17.049 1.00 93.12 109 LEU A O 1
ATOM 835 N N . ILE A 1 110 ? 10.945 -15.243 -17.943 1.00 94.12 110 ILE A N 1
ATOM 836 C CA . ILE A 1 110 ? 11.137 -15.843 -19.272 1.00 94.12 110 ILE A CA 1
ATOM 837 C C . ILE A 1 110 ? 12.372 -15.250 -19.960 1.00 94.12 110 ILE A C 1
ATOM 839 O O . ILE A 1 110 ? 13.162 -15.990 -20.542 1.00 94.12 110 ILE A O 1
ATOM 843 N N . LEU A 1 111 ? 12.569 -13.930 -19.868 1.00 94.44 111 LEU A N 1
ATOM 844 C CA . LEU A 1 111 ? 13.733 -13.257 -20.453 1.00 94.44 111 LEU A CA 1
ATOM 845 C C . LEU A 1 111 ? 15.057 -13.681 -19.796 1.00 94.44 111 LEU A C 1
ATOM 847 O O . LEU A 1 111 ? 16.091 -13.644 -20.453 1.00 94.44 111 LEU A O 1
ATOM 851 N N . ASN A 1 112 ? 15.025 -14.106 -18.529 1.00 93.50 112 ASN A N 1
ATOM 852 C CA . ASN A 1 112 ? 16.202 -14.511 -17.754 1.00 93.50 112 ASN A CA 1
ATOM 853 C C . ASN A 1 112 ? 16.150 -15.994 -17.355 1.00 93.50 112 ASN A C 1
ATOM 855 O O . ASN A 1 112 ? 16.615 -16.372 -16.279 1.00 93.50 112 ASN A O 1
ATOM 859 N N . ILE A 1 113 ? 15.582 -16.852 -18.209 1.00 91.50 113 ILE A N 1
ATOM 860 C CA . ILE A 1 113 ? 15.325 -18.261 -17.870 1.00 91.50 113 ILE A CA 1
ATOM 861 C C . ILE A 1 113 ? 16.595 -19.041 -17.494 1.00 91.50 113 ILE A C 1
ATOM 863 O O . ILE A 1 113 ? 16.546 -19.972 -16.692 1.00 91.50 113 ILE A O 1
ATOM 867 N N . THR A 1 114 ? 17.743 -18.631 -18.032 1.00 91.50 114 THR A N 1
ATOM 868 C CA . THR A 1 114 ? 19.058 -19.220 -17.750 1.00 91.50 114 THR A CA 1
ATOM 869 C C . THR A 1 114 ? 19.572 -18.912 -16.347 1.00 91.50 114 THR A C 1
ATOM 871 O O . THR A 1 114 ? 20.338 -19.701 -15.806 1.00 91.50 114 THR A O 1
ATOM 874 N N . GLU A 1 115 ? 19.136 -17.809 -15.739 1.00 91.00 115 GLU A N 1
ATOM 875 C CA . GLU A 1 115 ? 19.568 -17.386 -14.400 1.00 91.00 115 GLU A CA 1
ATOM 876 C C . GLU A 1 115 ? 18.731 -18.024 -13.283 1.00 91.00 115 GLU A C 1
ATOM 878 O O . GLU A 1 115 ? 19.125 -18.018 -12.117 1.00 91.00 115 GLU A O 1
ATOM 883 N N . ILE A 1 116 ? 17.586 -18.623 -13.625 1.00 89.31 116 ILE A N 1
ATOM 884 C CA . ILE A 1 116 ? 16.666 -19.232 -12.656 1.00 89.31 116 ILE A CA 1
ATOM 885 C C . ILE A 1 116 ? 17.358 -20.287 -11.772 1.00 89.31 116 ILE A C 1
ATOM 887 O O . ILE A 1 116 ? 17.195 -20.217 -10.550 1.00 89.31 116 ILE A O 1
ATOM 891 N N . PRO A 1 117 ? 18.148 -21.243 -12.309 1.00 87.81 117 PRO A N 1
ATOM 892 C CA . PRO A 1 117 ? 18.829 -22.233 -11.474 1.00 87.81 117 PRO A CA 1
ATOM 893 C C . PRO A 1 117 ? 19.822 -21.595 -10.493 1.00 87.81 117 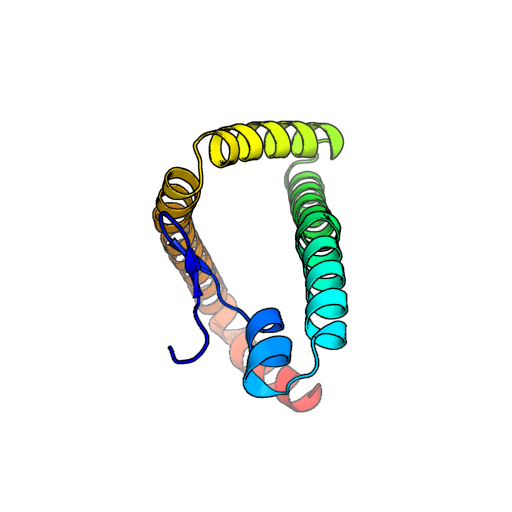PRO A C 1
ATOM 895 O O . PRO A 1 117 ? 19.909 -22.024 -9.341 1.00 87.81 117 PRO A O 1
ATOM 898 N N . SER A 1 118 ? 20.531 -20.545 -10.922 1.00 89.94 118 SER A N 1
ATOM 899 C CA . SER A 1 118 ? 21.473 -19.791 -10.088 1.00 89.94 118 SER A CA 1
ATOM 900 C C . SER A 1 118 ? 20.764 -19.086 -8.929 1.00 89.94 118 SER A C 1
ATOM 902 O O . SER A 1 118 ? 21.249 -19.126 -7.800 1.00 89.94 118 SER A O 1
ATOM 904 N N . VAL A 1 119 ? 19.583 -18.506 -9.174 1.00 89.81 119 VAL A N 1
ATOM 905 C CA . VAL A 1 119 ? 18.755 -17.877 -8.131 1.00 89.81 119 VAL A CA 1
ATOM 906 C C . VAL A 1 119 ? 18.295 -18.902 -7.093 1.00 89.81 119 VAL A C 1
ATOM 908 O O . VAL A 1 119 ? 18.402 -18.640 -5.897 1.00 89.81 119 VAL A O 1
ATOM 911 N N . PHE A 1 120 ? 17.833 -20.086 -7.514 1.00 90.38 120 PHE A N 1
ATOM 912 C CA . PHE A 1 120 ? 17.457 -21.141 -6.565 1.00 90.38 120 PHE A CA 1
ATOM 913 C C . PHE A 1 120 ? 18.644 -21.589 -5.714 1.00 90.38 120 PHE A C 1
ATOM 915 O O . PHE A 1 120 ? 18.500 -21.722 -4.500 1.00 90.38 120 PHE A O 1
ATOM 922 N N . LYS A 1 121 ? 19.821 -21.764 -6.324 1.00 91.69 121 LYS A N 1
ATOM 923 C CA . LYS A 1 121 ? 21.043 -22.099 -5.589 1.00 91.69 121 LYS A CA 1
ATOM 924 C C . LYS A 1 121 ? 21.377 -21.032 -4.540 1.00 91.69 121 LYS A C 1
ATOM 926 O O . LYS A 1 121 ? 21.615 -21.378 -3.389 1.00 91.69 121 LYS A O 1
ATOM 931 N N . LEU A 1 122 ? 21.300 -19.753 -4.911 1.00 92.06 122 LEU A N 1
ATOM 932 C CA . LEU A 1 122 ? 21.551 -18.638 -3.997 1.00 92.06 122 LEU A CA 1
ATOM 933 C C . LEU A 1 122 ? 20.578 -18.617 -2.808 1.00 92.06 122 LEU A C 1
ATOM 935 O O . LEU A 1 122 ? 21.004 -18.345 -1.687 1.00 92.06 122 LEU A O 1
ATOM 939 N N . ILE A 1 123 ? 19.293 -18.916 -3.031 1.00 91.75 123 ILE A N 1
ATOM 940 C CA . ILE A 1 123 ? 18.286 -18.984 -1.959 1.00 91.75 123 ILE A CA 1
ATOM 941 C C . ILE A 1 123 ? 18.649 -20.072 -0.946 1.00 91.75 123 ILE A C 1
ATOM 943 O O . ILE A 1 123 ? 18.598 -19.808 0.247 1.00 91.75 123 ILE A O 1
ATOM 947 N N . PHE A 1 124 ? 19.039 -21.266 -1.402 1.00 92.38 124 PHE A N 1
ATOM 948 C CA . PHE A 1 124 ? 19.416 -22.362 -0.501 1.00 92.38 124 PHE A CA 1
ATOM 949 C C . PHE A 1 124 ? 20.765 -22.152 0.196 1.00 92.38 124 PHE A C 1
ATOM 951 O O . PHE A 1 124 ? 20.967 -22.697 1.272 1.00 92.38 124 PHE A O 1
ATOM 958 N N . GLU A 1 125 ? 21.684 -21.389 -0.399 1.00 91.38 125 GLU A N 1
ATOM 959 C CA . GLU A 1 125 ? 22.969 -21.053 0.231 1.00 91.38 125 GLU A CA 1
ATOM 960 C C . GLU A 1 125 ? 22.862 -19.884 1.226 1.00 91.38 125 GLU A C 1
ATOM 962 O O . GLU A 1 125 ? 23.661 -19.806 2.156 1.00 91.38 125 GLU A O 1
ATOM 967 N N . SER A 1 126 ? 21.902 -18.971 1.029 1.00 83.06 126 SER A N 1
ATOM 968 C CA . SER A 1 126 ? 21.728 -17.764 1.859 1.00 83.06 126 SER A CA 1
ATOM 969 C C . SER A 1 126 ? 20.643 -17.887 2.939 1.00 83.06 126 SER A C 1
ATOM 971 O O . SER A 1 126 ? 20.512 -16.969 3.752 1.00 83.06 126 SER A O 1
ATOM 973 N N . ALA A 1 127 ? 19.839 -18.954 2.914 1.00 57.56 127 ALA A N 1
ATOM 974 C CA . ALA A 1 127 ? 18.799 -19.263 3.902 1.00 57.56 127 ALA A CA 1
ATOM 975 C C . ALA A 1 127 ? 19.333 -20.175 5.012 1.00 57.56 127 ALA A C 1
ATOM 977 O O . ALA A 1 127 ? 18.908 -19.967 6.172 1.00 57.56 127 ALA A O 1
#

Radius of gyration: 21.26 Å; Cα contacts (8 Å, |Δi|>4): 66; chains: 1; bounding box: 49×40×51 Å

InterPro domains:
  IPR001463 Sodium:alanine symporter [PF01235] (1-127)
  IPR001463 Sodium:alanine symporter [PR00175] (64-82)
  IPR001463 Sodium:alanine symporter [PR00175] (92-111)
  IPR001463 Sodium:alanine symporter [PTHR30330] (1-127)

Sequence (127 aa):
QIYKTKDKDSFRGGPAYYMEKGLGKRWLGIIFSILITICFGFVFNAVQANTVSVAFNSAFGLSRGAIGIILAIVTALVIFGGIHRVAKVSEIIVPILAVLYILIAIIVLILNITEIPSVFKLIFESA

Organism: Clostridium perfringens (NCBI:txid1502)

Mean predicted aligned error: 7.68 Å

Secondary structure (DSSP, 8-state):
-TTPEEETTEEE-SHHHHHHHTS--HHHHHHHHHHHHHIIIIIHHHHHHHHHHHHHHHHH---HHHHHHHHHHHHHHHHTT-HHHHHHHHHHHHHHHHHHHHHHHHHHHHHTTTTHHHHHHHHHHH-

Solvent-accessible surface area (backbone atoms only — not comparable to full-atom values): 7075 Å² total; per-residue (Å²): 128,92,62,53,44,85,46,100,90,47,74,49,63,53,70,35,39,41,30,30,74,73,66,68,37,50,67,57,14,52,54,48,51,54,50,50,46,49,42,60,68,45,55,48,49,51,52,54,55,47,55,54,23,50,52,46,26,74,75,69,68,46,57,49,66,59,48,48,50,54,50,48,53,58,49,46,63,38,55,78,59,38,72,70,42,42,51,56,51,47,66,54,50,50,57,54,50,51,52,52,51,51,50,52,52,50,52,54,46,65,76,42,56,83,51,50,65,57,51,55,51,49,52,70,74,75,106